Protein AF-A0A1T4K4Z9-F1 (afdb_monomer)

Sequence (126 aa):
MEDKNELNSHEITQMNLAYKRTDLSIIRTELAISNTKLSVEQTHLSFLRTIVSLIGSAATIYKALPALGVSNIFSSVLAIFLVLAAVYFIIRDRLTYPRLKAKIKDIEEQKERLVLERRYSEEADD

Radius of gyration: 28.59 Å; Cα contacts (8 Å, |Δi|>4): 33; chains: 1; bounding box: 61×23×84 Å

Foldseek 3Di:
DVVVVVVVVVVVVVVVVVVVVVVVVVVVVVVVLVVVVVVLVVVLVVLVVVLVVLLVVLVCLQPVCVVVVHDNVVSVVVSVVSNVVSVVSVVVSVVPVVVVVVVSVVVVVVVVVVVVVVVVVVVVVD

Organism: NCBI:txid42322

pLDDT: mean 77.51, std 5.74, range [52.78, 87.06]

Mean predicted aligned error: 11.78 Å

Secondary structure (DSSP, 8-state):
-HHHHHHHHHHHHHHHHHHHHHHHHHHHHHHHHHHHHHHHHHHHHHHHHHHHHHHHHHHHHHHHHHHTT--HHHHHHHHHHHHHHHHHHHHHHHHHHHHHHHHHHHHHHHHHHHHHHHHHHHHHH-

Solvent-accessible surface area (backbone atoms only — not comparable to full-atom values): 6745 Å² total; per-residue (Å²): 118,66,71,65,54,55,54,53,52,52,51,53,52,50,52,52,52,51,51,56,50,51,55,53,50,48,55,51,51,54,52,51,51,54,50,48,52,54,51,50,54,52,48,53,54,51,52,53,50,51,42,52,50,40,54,50,50,26,54,48,40,52,60,46,37,50,76,71,74,44,58,63,65,58,31,49,53,52,25,52,50,38,50,50,52,39,51,52,50,51,54,54,50,66,63,50,52,58,58,53,53,50,53,55,50,51,55,48,54,53,48,52,51,53,54,50,52,54,52,54,52,56,66,70,77,111

Structure (mmCIF, N/CA/C/O backbone):
data_AF-A0A1T4K4Z9-F1
#
_entry.id   AF-A0A1T4K4Z9-F1
#
loop_
_atom_site.group_PDB
_atom_site.id
_atom_site.type_symbol
_atom_site.label_atom_id
_atom_site.label_alt_id
_atom_site.label_comp_id
_atom_site.label_asym_id
_atom_site.label_entity_id
_atom_site.label_seq_id
_atom_site.pdbx_PDB_ins_code
_atom_site.Cartn_x
_atom_site.Cartn_y
_atom_site.Cartn_z
_atom_site.occupancy
_atom_site.B_iso_or_equiv
_atom_site.auth_seq_id
_atom_site.auth_comp_id
_atom_site.auth_asym_id
_atom_site.auth_atom_id
_atom_site.pdbx_PDB_model_num
ATOM 1 N N . MET A 1 1 ? -31.619 -10.196 55.632 1.00 60.28 1 MET A N 1
ATOM 2 C CA . MET A 1 1 ? -31.797 -9.127 54.624 1.00 60.28 1 MET A CA 1
ATOM 3 C C . MET A 1 1 ? -30.444 -8.648 54.094 1.00 60.28 1 MET A C 1
ATOM 5 O O . MET A 1 1 ? -30.411 -8.308 52.921 1.00 60.28 1 MET A O 1
ATOM 9 N N . GLU A 1 2 ? -29.352 -8.735 54.874 1.00 60.81 2 GLU A N 1
ATOM 10 C CA . GLU A 1 2 ? -27.960 -8.493 54.426 1.00 60.81 2 GLU A CA 1
ATOM 11 C C . GLU A 1 2 ? -27.551 -9.206 53.123 1.00 60.81 2 GLU A C 1
ATOM 13 O O . GLU A 1 2 ? -27.099 -8.546 52.194 1.00 60.81 2 GLU A O 1
ATOM 18 N N . ASP A 1 3 ? -27.774 -10.522 53.014 1.00 65.00 3 ASP A N 1
ATOM 19 C CA . ASP A 1 3 ? -27.278 -11.348 51.891 1.00 65.00 3 ASP A CA 1
ATOM 20 C C . ASP A 1 3 ? -27.749 -10.873 50.503 1.00 65.00 3 ASP A C 1
ATOM 22 O O . ASP A 1 3 ? -27.028 -10.949 49.510 1.00 65.00 3 ASP A O 1
ATOM 26 N N . LYS A 1 4 ? -28.975 -10.340 50.418 1.00 65.81 4 LYS A N 1
ATOM 27 C CA . LYS A 1 4 ? -29.534 -9.823 49.156 1.00 65.81 4 LYS A CA 1
ATOM 28 C C . LYS A 1 4 ? -28.883 -8.507 48.728 1.00 65.81 4 LYS A C 1
ATOM 30 O O . LYS A 1 4 ? -28.866 -8.196 47.541 1.00 65.81 4 LYS A O 1
ATOM 35 N N . ASN A 1 5 ? -28.375 -7.734 49.685 1.00 68.81 5 ASN A N 1
ATOM 36 C CA . ASN A 1 5 ? -27.761 -6.438 49.426 1.00 68.81 5 ASN A CA 1
ATOM 37 C C . ASN A 1 5 ? -26.311 -6.602 48.942 1.00 68.81 5 ASN A C 1
ATOM 39 O O . ASN A 1 5 ? -25.881 -5.902 48.027 1.00 68.81 5 ASN A O 1
ATOM 43 N N . GLU A 1 6 ? -25.588 -7.585 49.489 1.00 70.06 6 GLU A N 1
ATOM 44 C CA . GLU A 1 6 ? -24.243 -7.941 49.025 1.00 70.06 6 GLU A CA 1
ATOM 45 C C . GLU A 1 6 ? -24.264 -8.525 47.605 1.00 70.06 6 GLU A C 1
ATOM 47 O O . GLU A 1 6 ? -23.454 -8.112 46.770 1.00 70.06 6 GLU A O 1
ATOM 52 N N . LEU A 1 7 ? -25.243 -9.387 47.288 1.00 70.75 7 LEU A N 1
ATOM 53 C CA . LEU A 1 7 ? -25.454 -9.912 45.931 1.00 70.75 7 LEU A CA 1
ATOM 54 C C . LEU A 1 7 ? -25.691 -8.795 44.902 1.00 70.75 7 LEU A C 1
ATOM 56 O O . LEU A 1 7 ? -25.016 -8.762 43.874 1.00 70.75 7 LEU A O 1
ATOM 60 N N . ASN A 1 8 ? -26.575 -7.838 45.210 1.00 75.81 8 ASN A N 1
ATOM 61 C CA . ASN A 1 8 ? -26.822 -6.679 44.344 1.00 75.81 8 ASN A CA 1
ATOM 62 C C . ASN A 1 8 ? -25.556 -5.827 44.146 1.00 75.81 8 ASN A C 1
ATOM 64 O O . ASN A 1 8 ? -25.279 -5.368 43.040 1.00 75.81 8 ASN A O 1
ATOM 68 N N . SER A 1 9 ? -24.749 -5.634 45.195 1.00 74.50 9 SER A N 1
ATOM 69 C CA . SER A 1 9 ? -23.495 -4.873 45.089 1.00 74.50 9 SER A CA 1
ATOM 70 C C . SER A 1 9 ? -22.463 -5.566 44.191 1.00 74.50 9 SER A C 1
ATOM 72 O O . SER A 1 9 ? -21.766 -4.914 43.404 1.00 74.50 9 SER A O 1
ATOM 74 N N . HIS A 1 10 ? -22.393 -6.899 44.264 1.00 76.50 10 HIS A N 1
ATOM 75 C CA . HIS A 1 10 ? -21.516 -7.707 43.430 1.00 76.50 10 HIS A CA 1
ATOM 76 C C . HIS A 1 10 ? -21.950 -7.680 41.966 1.00 76.50 10 HIS A C 1
ATOM 78 O O . HIS A 1 10 ? -21.088 -7.567 41.093 1.00 76.50 10 HIS A O 1
ATOM 84 N N . GLU A 1 11 ? -23.253 -7.730 41.682 1.00 79.50 11 GLU A N 1
ATOM 85 C CA . GLU A 1 11 ? -23.775 -7.596 40.318 1.00 79.50 11 GLU A CA 1
ATOM 86 C C . GLU A 1 11 ? -23.473 -6.214 39.723 1.00 79.50 11 GLU A C 1
ATOM 88 O O . GLU A 1 11 ? -22.934 -6.128 38.617 1.00 79.50 11 GLU A O 1
ATOM 93 N N . ILE A 1 12 ? -23.693 -5.132 40.478 1.00 79.56 12 ILE A N 1
ATOM 94 C CA . ILE A 1 12 ? -23.379 -3.762 40.034 1.00 79.56 12 ILE A CA 1
ATOM 95 C C . ILE A 1 12 ? -21.873 -3.598 39.768 1.00 79.56 12 ILE A C 1
ATOM 97 O O . ILE A 1 12 ? -21.465 -2.991 38.774 1.00 79.56 12 ILE A O 1
ATOM 101 N N . THR A 1 13 ? -21.027 -4.178 40.622 1.00 81.88 13 THR A N 1
ATOM 102 C CA . THR A 1 13 ? -19.565 -4.133 40.465 1.00 81.88 13 THR A CA 1
ATOM 103 C C . THR A 1 13 ? -19.111 -4.892 39.218 1.00 81.88 13 THR A C 1
ATOM 105 O O . THR A 1 13 ? -18.265 -4.400 38.466 1.00 81.88 13 THR A O 1
ATOM 108 N N . GLN A 1 14 ? -19.692 -6.068 38.962 1.00 81.75 14 GLN A N 1
ATOM 109 C CA . GLN A 1 14 ? -19.420 -6.847 37.754 1.00 81.75 14 GLN A CA 1
ATOM 110 C C . GLN A 1 14 ? -19.886 -6.117 36.490 1.00 81.75 14 GLN A C 1
ATOM 112 O O . GLN A 1 14 ? -19.148 -6.087 35.505 1.00 81.75 14 GLN A O 1
ATOM 117 N N . MET A 1 15 ? -21.049 -5.466 36.535 1.00 79.44 15 MET A N 1
ATOM 118 C CA . MET A 1 15 ? -21.576 -4.664 35.431 1.00 79.44 15 MET A CA 1
ATOM 119 C C . MET A 1 15 ? -20.674 -3.461 35.113 1.00 79.44 15 MET A C 1
ATOM 121 O O . MET A 1 15 ? -20.338 -3.229 33.953 1.00 79.44 15 MET A O 1
ATOM 125 N N . ASN A 1 16 ? -20.187 -2.745 36.130 1.00 80.12 16 ASN A N 1
ATOM 126 C CA . ASN A 1 16 ? -19.263 -1.620 35.945 1.00 80.12 16 ASN A CA 1
ATOM 127 C C . ASN A 1 16 ? -17.913 -2.075 35.351 1.00 80.12 16 ASN A C 1
ATOM 129 O O . ASN A 1 16 ? -17.368 -1.452 34.438 1.00 80.12 16 ASN A O 1
ATOM 133 N N . LEU A 1 17 ? -17.389 -3.214 35.813 1.00 82.06 17 LEU A N 1
ATOM 134 C CA . LEU A 1 17 ? -16.193 -3.840 35.242 1.00 82.06 17 LEU A CA 1
ATOM 135 C C . LEU A 1 17 ? -16.400 -4.279 33.789 1.00 82.06 17 LEU A C 1
ATOM 137 O O . LEU A 1 17 ? -15.489 -4.121 32.973 1.00 82.06 17 LEU A O 1
ATOM 141 N N . ALA A 1 18 ? -17.575 -4.816 33.457 1.00 76.56 18 ALA A N 1
ATOM 142 C CA . ALA A 1 18 ? -17.933 -5.170 32.089 1.00 76.56 18 ALA A CA 1
ATOM 143 C C . ALA A 1 18 ? -17.970 -3.927 31.187 1.00 76.56 18 ALA A C 1
ATOM 145 O O . ALA A 1 18 ? -17.382 -3.951 30.107 1.00 76.56 18 ALA A O 1
ATOM 146 N N . TYR A 1 19 ? -18.547 -2.820 31.663 1.00 78.38 19 TYR A N 1
ATOM 147 C CA . TYR A 1 19 ? -18.577 -1.548 30.937 1.00 78.38 19 TYR A CA 1
ATOM 148 C C . TYR A 1 19 ? -17.164 -1.019 30.654 1.00 78.38 19 TYR A C 1
ATOM 150 O O . TYR A 1 19 ? -16.793 -0.794 29.502 1.00 78.38 19 TYR A O 1
ATOM 158 N N . LYS A 1 20 ? -16.307 -0.969 31.684 1.00 76.19 20 LYS A N 1
ATOM 159 C CA . LYS A 1 20 ? -14.900 -0.553 31.545 1.00 76.19 20 LYS A CA 1
ATOM 160 C C . LYS A 1 20 ? -14.112 -1.420 30.563 1.00 76.19 20 LYS 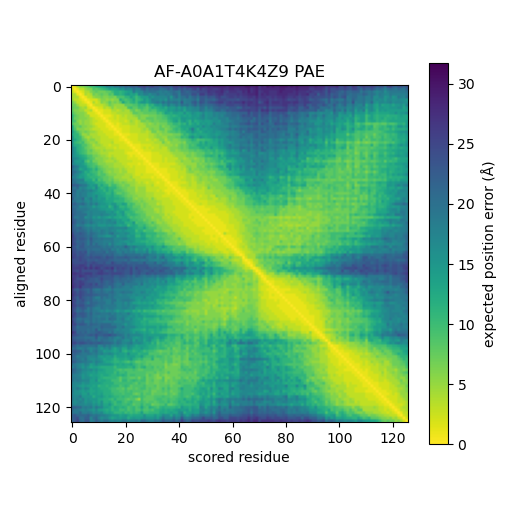A C 1
ATOM 162 O O . LYS A 1 20 ? -13.254 -0.909 29.846 1.00 76.19 20 LYS A O 1
ATOM 167 N N . ARG A 1 21 ? -14.369 -2.733 30.519 1.00 74.31 21 ARG A N 1
ATOM 168 C CA . ARG A 1 21 ? -13.730 -3.645 29.551 1.00 74.31 21 ARG A CA 1
ATOM 169 C C . ARG A 1 21 ? -14.181 -3.357 28.121 1.00 74.31 21 ARG A C 1
ATOM 171 O O . ARG A 1 21 ? -13.346 -3.390 27.217 1.00 74.31 21 ARG A O 1
ATOM 178 N N . THR A 1 22 ? -15.461 -3.059 27.927 1.00 81.12 22 THR A N 1
ATOM 179 C CA . THR A 1 22 ? -16.022 -2.688 26.625 1.00 81.12 22 THR A CA 1
ATOM 180 C C . THR A 1 22 ? -15.432 -1.372 26.124 1.00 81.12 22 THR A C 1
ATOM 182 O O . THR A 1 22 ? -14.941 -1.331 24.998 1.00 81.12 22 THR A O 1
ATOM 185 N N . ASP A 1 23 ? -15.350 -0.343 26.969 1.00 77.75 23 ASP A N 1
ATOM 186 C CA . ASP A 1 23 ? -14.744 0.944 26.596 1.00 77.75 23 ASP A CA 1
ATOM 187 C C . ASP A 1 23 ? -13.265 0.802 26.223 1.00 77.75 23 ASP A C 1
ATOM 189 O O . ASP A 1 23 ? -12.810 1.327 25.205 1.00 77.75 23 ASP A O 1
ATOM 193 N N . LEU A 1 24 ? -12.508 0.002 26.982 1.00 78.25 24 LEU A N 1
ATOM 194 C CA . LEU A 1 24 ? -11.115 -0.285 26.639 1.00 78.25 24 LEU A CA 1
ATOM 195 C C . LEU A 1 24 ? -10.985 -1.039 25.304 1.00 78.25 24 LEU A C 1
ATOM 197 O O . LEU A 1 24 ? -10.031 -0.819 24.554 1.00 78.25 24 LEU A O 1
ATOM 201 N N . SER A 1 25 ? -11.926 -1.939 25.008 1.00 74.19 25 SER A N 1
ATOM 202 C CA . SER A 1 25 ? -11.988 -2.674 23.739 1.00 74.19 25 SER A CA 1
ATOM 203 C C . SER A 1 25 ? -12.257 -1.737 22.556 1.00 74.19 25 SER A C 1
ATOM 205 O O . SER A 1 25 ? -11.649 -1.877 21.490 1.00 74.19 25 SER A O 1
ATOM 207 N N . ILE A 1 26 ? -13.104 -0.727 22.759 1.00 76.31 26 ILE A N 1
ATOM 208 C CA . ILE A 1 26 ? -13.409 0.299 21.757 1.00 76.31 26 ILE A CA 1
ATOM 209 C C . ILE A 1 26 ? -12.167 1.131 21.454 1.00 76.31 26 ILE A C 1
ATOM 211 O O . ILE A 1 26 ? -11.766 1.204 20.295 1.00 76.31 26 ILE A O 1
ATOM 215 N N . ILE A 1 27 ? -11.487 1.657 22.477 1.00 75.56 27 ILE A N 1
ATOM 216 C CA . ILE A 1 27 ? -10.256 2.448 22.301 1.00 75.56 27 ILE A CA 1
ATOM 217 C C . ILE A 1 27 ? -9.196 1.651 21.524 1.00 75.56 27 ILE A C 1
ATOM 219 O O . ILE A 1 27 ? -8.548 2.177 20.618 1.00 75.56 27 ILE A O 1
ATOM 223 N N . ARG A 1 28 ? -9.036 0.354 21.822 1.00 74.31 28 ARG A N 1
ATOM 224 C CA . ARG A 1 28 ? -8.116 -0.525 21.076 1.00 74.31 28 ARG A CA 1
ATOM 225 C C . ARG A 1 28 ? -8.510 -0.675 19.611 1.00 74.31 28 ARG A C 1
ATOM 227 O O . ARG A 1 28 ? -7.637 -0.675 18.746 1.00 74.31 28 ARG A O 1
ATOM 234 N N . THR A 1 29 ? -9.803 -0.802 19.340 1.00 79.62 29 THR A N 1
ATOM 235 C CA . THR A 1 29 ? -10.329 -0.934 17.978 1.00 79.62 29 THR A CA 1
ATOM 236 C C . THR A 1 29 ? -10.101 0.349 17.179 1.00 79.62 29 THR A C 1
ATOM 238 O O . THR A 1 29 ? -9.645 0.287 16.039 1.00 79.62 29 THR A O 1
ATOM 241 N N . GLU A 1 30 ? -10.309 1.518 17.785 1.00 75.38 30 GLU A N 1
ATOM 242 C CA . GLU A 1 30 ? -10.015 2.812 17.157 1.00 75.38 30 GLU A CA 1
ATOM 243 C C . GLU A 1 30 ? -8.537 2.961 16.797 1.00 75.38 30 GLU A C 1
ATOM 245 O O . GLU A 1 30 ? -8.189 3.338 15.674 1.00 75.38 30 GLU A O 1
ATOM 250 N N . LEU A 1 31 ? -7.657 2.604 17.734 1.00 75.44 31 LEU A N 1
ATOM 251 C CA . LEU A 1 31 ? -6.217 2.647 17.516 1.00 75.44 31 LEU A CA 1
ATOM 252 C C . LEU A 1 31 ? -5.794 1.684 16.394 1.00 75.44 31 LEU A C 1
ATOM 254 O O . LEU A 1 31 ? -4.958 2.028 15.559 1.00 75.44 31 LEU A O 1
ATOM 258 N N . ALA A 1 32 ? -6.405 0.496 16.327 1.00 74.12 32 ALA A N 1
ATOM 259 C CA . ALA A 1 32 ? -6.166 -0.482 15.268 1.00 74.12 32 ALA A CA 1
ATOM 260 C C . ALA A 1 32 ? -6.615 0.021 13.882 1.00 74.12 32 ALA A C 1
ATOM 262 O O . ALA A 1 32 ? -5.898 -0.174 12.895 1.00 74.12 32 ALA A O 1
ATOM 263 N N . ILE A 1 33 ? -7.755 0.714 13.794 1.00 75.81 33 ILE A N 1
ATOM 264 C CA . ILE A 1 33 ? -8.238 1.333 12.548 1.00 75.81 33 ILE A CA 1
ATOM 265 C C . ILE A 1 33 ? -7.279 2.440 12.092 1.00 75.81 33 ILE A C 1
ATOM 267 O O . ILE A 1 33 ? -6.896 2.479 10.920 1.00 75.81 33 ILE A O 1
ATOM 271 N N . SER A 1 34 ? -6.838 3.302 13.012 1.00 73.50 34 SER A N 1
ATOM 272 C CA . SER A 1 34 ? -5.867 4.364 12.714 1.00 73.50 34 SER A CA 1
ATOM 273 C C . SER A 1 34 ? -4.532 3.799 12.208 1.00 73.50 34 SER A C 1
ATOM 275 O O . SER A 1 34 ? -4.030 4.208 11.158 1.00 73.50 34 SER A O 1
ATOM 277 N N . ASN A 1 35 ? -4.007 2.763 12.870 1.00 74.06 35 ASN A N 1
ATOM 278 C CA . ASN A 1 35 ? -2.800 2.060 12.426 1.00 74.06 35 ASN A CA 1
ATOM 279 C C . ASN A 1 35 ? -2.973 1.411 11.045 1.00 74.06 35 ASN A C 1
ATOM 281 O O . ASN A 1 35 ? -2.052 1.428 10.229 1.00 74.06 35 ASN A O 1
ATOM 285 N N . THR A 1 36 ? -4.162 0.879 10.750 1.00 77.25 36 THR A N 1
ATOM 286 C CA . THR A 1 36 ? -4.470 0.304 9.434 1.00 77.25 36 THR A CA 1
ATOM 287 C C . THR A 1 36 ? -4.444 1.376 8.343 1.00 77.25 36 THR A C 1
ATOM 289 O O . THR A 1 36 ? -3.861 1.141 7.287 1.00 77.25 36 THR A O 1
ATOM 292 N N . LYS A 1 37 ? -4.986 2.578 8.591 1.00 73.88 37 LYS A N 1
ATOM 293 C CA . LYS A 1 37 ? -4.908 3.710 7.643 1.00 73.88 37 LYS A CA 1
ATOM 294 C C . LYS A 1 37 ? -3.465 4.089 7.324 1.00 73.88 37 LYS A C 1
ATOM 296 O O . LYS A 1 37 ? -3.089 4.139 6.154 1.00 73.88 37 LYS A O 1
ATOM 301 N N . LEU A 1 38 ? -2.652 4.284 8.360 1.00 74.69 38 LEU A N 1
ATOM 302 C CA . LEU A 1 38 ? -1.228 4.593 8.218 1.00 74.69 38 LEU A CA 1
ATOM 303 C C . LEU A 1 38 ? -0.485 3.500 7.438 1.00 74.69 38 LEU A C 1
ATOM 305 O O . LEU A 1 38 ? 0.310 3.802 6.550 1.00 74.69 38 LEU A O 1
ATOM 309 N N . SER A 1 39 ? -0.778 2.227 7.711 1.00 72.69 39 SER A N 1
ATOM 310 C CA . SER A 1 39 ? -0.189 1.095 6.987 1.00 72.69 39 SER A CA 1
ATOM 311 C C . SER A 1 39 ? -0.574 1.078 5.499 1.00 72.69 39 SER A C 1
ATOM 313 O O . SER A 1 39 ? 0.265 0.797 4.638 1.00 72.69 39 SER A O 1
ATOM 315 N N . VAL A 1 40 ? -1.817 1.441 5.167 1.00 74.88 40 VAL A N 1
ATOM 316 C CA . VAL A 1 40 ? -2.288 1.556 3.777 1.00 74.88 40 VAL A CA 1
ATOM 317 C C . VAL A 1 40 ? -1.571 2.683 3.034 1.00 74.88 40 VAL A C 1
ATOM 319 O O . VAL A 1 40 ? -1.139 2.490 1.897 1.00 74.88 40 VAL A O 1
ATOM 322 N N . GLU A 1 41 ? -1.392 3.840 3.667 1.00 75.31 41 GLU A N 1
ATOM 323 C CA . GLU A 1 41 ? -0.648 4.961 3.081 1.00 75.31 41 GLU A CA 1
ATOM 324 C C . GLU A 1 41 ? 0.833 4.624 2.867 1.00 75.31 41 GLU A C 1
ATOM 326 O O . GLU A 1 41 ? 1.384 4.892 1.796 1.00 75.31 41 GLU A O 1
ATOM 331 N N . GLN A 1 42 ? 1.466 3.962 3.840 1.00 75.94 42 GLN A N 1
ATOM 332 C CA . GLN A 1 42 ? 2.841 3.470 3.709 1.00 75.94 42 GLN A CA 1
ATOM 333 C C . GLN A 1 42 ? 2.982 2.462 2.567 1.00 75.94 42 GLN A C 1
ATOM 335 O O . GLN A 1 42 ? 3.944 2.521 1.800 1.00 75.94 42 GLN A O 1
ATOM 340 N N . THR A 1 43 ? 2.008 1.562 2.418 1.00 77.19 43 THR A N 1
ATOM 341 C CA . THR A 1 43 ? 1.986 0.590 1.322 1.00 77.19 43 THR A CA 1
ATOM 342 C C . THR A 1 43 ? 1.900 1.308 -0.022 1.00 77.19 43 THR A C 1
ATOM 344 O O . THR A 1 43 ? 2.716 1.039 -0.896 1.00 77.19 43 THR A O 1
ATOM 347 N N . HIS A 1 44 ? 1.008 2.289 -0.171 1.00 76.25 44 HIS A N 1
ATOM 348 C CA . HIS A 1 44 ? 0.886 3.075 -1.403 1.00 76.25 44 HIS A CA 1
ATOM 349 C C . HIS A 1 44 ? 2.188 3.818 -1.765 1.00 76.25 44 HIS A C 1
ATOM 351 O O . HIS A 1 44 ? 2.631 3.787 -2.914 1.00 76.25 44 HIS A O 1
ATOM 357 N N . LEU A 1 45 ? 2.863 4.430 -0.786 1.00 78.81 45 LEU A N 1
ATOM 358 C CA . LEU A 1 45 ? 4.170 5.063 -1.009 1.00 78.81 45 LEU A CA 1
ATOM 359 C C . LEU A 1 45 ? 5.256 4.050 -1.399 1.00 78.81 45 LEU A C 1
ATOM 361 O O . LEU A 1 45 ? 6.073 4.328 -2.279 1.00 78.81 45 LEU A O 1
ATOM 365 N N . SER A 1 46 ? 5.257 2.868 -0.778 1.00 76.88 46 SER A N 1
ATOM 366 C CA . SER A 1 46 ? 6.162 1.769 -1.130 1.00 76.88 46 SER A CA 1
ATOM 367 C C . SER A 1 46 ? 5.930 1.292 -2.569 1.00 76.88 46 SER A C 1
ATOM 369 O O . SER A 1 46 ? 6.880 1.170 -3.339 1.00 76.88 46 SER A O 1
ATOM 371 N N . PHE A 1 47 ? 4.667 1.137 -2.976 1.00 78.88 47 PHE A N 1
ATOM 372 C CA . PHE A 1 47 ? 4.280 0.796 -4.347 1.00 78.88 47 PHE A CA 1
ATOM 373 C C . PHE A 1 47 ? 4.775 1.833 -5.359 1.00 78.88 47 PHE A C 1
ATOM 375 O O . PHE A 1 47 ? 5.394 1.471 -6.364 1.00 78.88 47 PHE A O 1
ATOM 382 N N . LEU A 1 48 ? 4.574 3.125 -5.078 1.00 80.19 48 LEU A N 1
ATOM 383 C CA . LEU A 1 48 ? 5.069 4.208 -5.928 1.00 80.19 48 LEU A CA 1
ATOM 384 C C . LEU A 1 48 ? 6.598 4.151 -6.068 1.00 80.19 48 LEU A C 1
ATOM 386 O O . LEU A 1 48 ? 7.134 4.291 -7.168 1.00 80.19 48 LEU A O 1
ATOM 390 N N . ARG A 1 49 ? 7.309 3.874 -4.968 1.00 82.12 49 ARG A N 1
ATOM 391 C CA . ARG A 1 49 ? 8.767 3.701 -4.966 1.00 82.12 49 ARG A CA 1
ATOM 392 C C . ARG A 1 49 ? 9.208 2.524 -5.835 1.00 82.12 49 ARG A C 1
ATOM 394 O O . ARG A 1 49 ? 10.170 2.664 -6.588 1.00 82.12 49 ARG A O 1
ATOM 401 N N . THR A 1 50 ? 8.513 1.389 -5.764 1.00 83.88 50 THR A N 1
ATOM 402 C CA . THR A 1 50 ? 8.789 0.220 -6.610 1.00 83.88 50 THR A CA 1
ATOM 403 C C . THR A 1 50 ? 8.592 0.546 -8.087 1.00 83.88 50 THR A C 1
ATOM 405 O O . THR A 1 50 ? 9.454 0.209 -8.892 1.00 83.88 50 THR A O 1
ATOM 408 N N . ILE A 1 51 ? 7.522 1.262 -8.446 1.00 82.56 51 ILE A N 1
ATOM 409 C CA . ILE A 1 51 ? 7.268 1.696 -9.829 1.00 82.56 51 ILE A CA 1
ATOM 410 C C . ILE A 1 51 ? 8.408 2.591 -10.332 1.00 82.56 51 ILE A C 1
ATOM 412 O O . ILE A 1 51 ? 8.954 2.351 -11.408 1.00 82.56 51 ILE A O 1
ATOM 416 N N . VAL A 1 52 ? 8.818 3.585 -9.538 1.00 83.88 52 VAL A N 1
ATOM 417 C CA . VAL A 1 52 ? 9.930 4.486 -9.889 1.00 83.88 52 VAL A CA 1
ATOM 418 C C . VAL A 1 52 ? 11.246 3.714 -10.037 1.00 83.88 52 VAL A C 1
ATOM 420 O O . VAL A 1 52 ? 11.99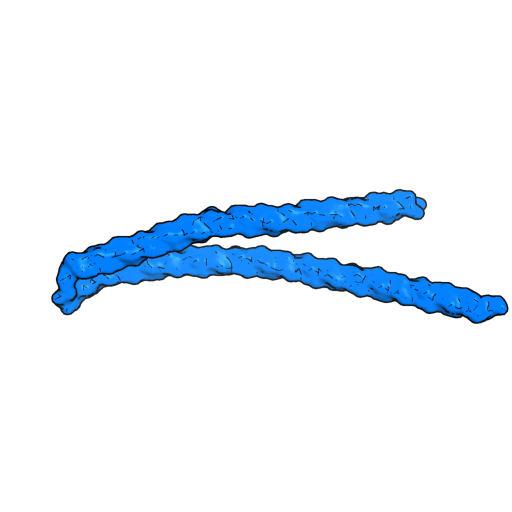4 3.949 -10.984 1.00 83.88 52 VAL A O 1
ATOM 423 N N . SER A 1 53 ? 11.518 2.754 -9.151 1.00 85.38 53 SER A N 1
ATOM 424 C CA . SER A 1 53 ? 12.701 1.889 -9.239 1.00 85.38 53 SER A CA 1
ATOM 425 C C . SER A 1 53 ? 12.677 0.986 -10.480 1.00 85.38 53 SER A C 1
ATOM 427 O O . SER A 1 53 ? 13.712 0.801 -11.126 1.00 85.38 53 SER A O 1
ATOM 429 N N . LEU A 1 54 ? 11.506 0.471 -10.867 1.00 84.06 54 LEU A N 1
ATOM 430 C CA . LEU A 1 54 ? 11.339 -0.358 -12.061 1.00 84.06 54 LEU A CA 1
ATOM 431 C C . LEU A 1 54 ? 11.565 0.451 -13.346 1.00 84.06 54 LEU A C 1
ATOM 433 O O . LEU A 1 54 ? 12.251 -0.001 -14.257 1.00 84.06 54 LEU A O 1
ATOM 437 N N . ILE A 1 55 ? 11.059 1.685 -13.394 1.00 83.25 55 ILE A N 1
ATOM 438 C CA . ILE A 1 55 ? 11.301 2.611 -14.508 1.00 83.25 55 ILE A CA 1
ATOM 439 C C . ILE A 1 55 ? 12.785 2.999 -14.572 1.00 83.25 55 ILE A C 1
ATOM 441 O O . 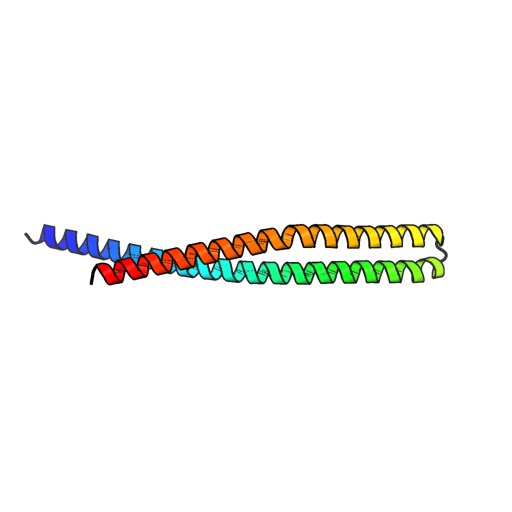ILE A 1 55 ? 13.380 2.993 -15.649 1.00 83.25 55 ILE A O 1
ATOM 445 N N . GLY A 1 56 ? 13.403 3.294 -13.424 1.00 84.38 56 GLY A N 1
ATOM 446 C CA . GLY A 1 56 ? 14.826 3.622 -13.340 1.00 84.38 56 GLY A CA 1
ATOM 447 C C . GLY A 1 56 ? 15.714 2.478 -13.829 1.00 84.38 56 GLY A C 1
ATOM 448 O O . GLY A 1 56 ? 16.586 2.692 -14.665 1.00 84.38 56 GLY A O 1
ATOM 449 N N . SER A 1 57 ? 15.442 1.249 -13.383 1.00 82.88 57 SER A N 1
ATOM 450 C CA . SER A 1 57 ? 16.163 0.058 -13.846 1.00 82.88 57 SER A CA 1
ATOM 451 C C . SER A 1 57 ? 15.935 -0.224 -15.332 1.00 82.88 57 SER A C 1
ATOM 453 O O . SER A 1 57 ? 16.901 -0.532 -16.025 1.00 82.88 57 SER A O 1
ATOM 455 N N . ALA A 1 58 ? 14.722 -0.029 -15.860 1.00 83.12 58 ALA A N 1
ATOM 456 C CA . ALA A 1 58 ? 14.461 -0.122 -17.297 1.00 83.12 58 ALA A CA 1
ATOM 457 C C . ALA A 1 58 ? 15.297 0.888 -18.105 1.00 83.12 58 ALA A C 1
ATOM 459 O O . ALA A 1 58 ? 15.894 0.523 -19.119 1.00 83.12 58 ALA A O 1
ATOM 460 N N . ALA A 1 59 ? 15.406 2.135 -17.634 1.00 80.81 59 ALA A N 1
ATOM 461 C CA . ALA A 1 59 ? 16.224 3.168 -18.270 1.00 80.81 59 ALA A CA 1
ATOM 462 C C . ALA A 1 59 ? 17.730 2.857 -18.190 1.00 80.81 59 ALA A C 1
ATOM 464 O O . ALA A 1 59 ? 18.455 3.027 -19.174 1.00 80.81 59 ALA A O 1
ATOM 465 N N . THR A 1 60 ? 18.205 2.361 -17.042 1.00 83.94 60 THR A N 1
ATOM 466 C CA . THR A 1 60 ? 19.591 1.905 -16.883 1.00 83.94 60 THR A CA 1
ATOM 467 C C . THR A 1 60 ? 19.889 0.740 -17.817 1.00 83.94 60 THR A C 1
ATOM 469 O O . THR A 1 60 ? 20.908 0.770 -18.495 1.00 83.94 60 THR A O 1
ATOM 472 N N . ILE A 1 61 ? 18.996 -0.247 -17.915 1.00 80.69 61 ILE A N 1
ATOM 473 C CA . ILE A 1 61 ? 19.153 -1.408 -18.797 1.00 80.69 61 ILE A CA 1
ATOM 474 C C . ILE A 1 61 ? 19.213 -0.964 -20.257 1.00 80.69 61 ILE A C 1
ATOM 476 O O . ILE A 1 61 ? 20.144 -1.336 -20.969 1.00 80.69 61 ILE A O 1
ATOM 480 N N . TYR A 1 62 ? 18.287 -0.097 -20.673 1.00 78.50 62 TYR A N 1
ATOM 481 C CA . TYR A 1 62 ? 18.232 0.415 -22.038 1.00 78.50 62 TYR A CA 1
ATOM 482 C C . TYR A 1 62 ? 19.542 1.088 -22.471 1.00 78.50 62 TYR A C 1
ATOM 484 O O . TYR A 1 62 ? 19.978 0.903 -23.603 1.00 78.50 62 TYR A O 1
ATOM 492 N N . LYS A 1 63 ? 20.201 1.829 -21.569 1.00 80.00 63 LYS A N 1
ATOM 493 C CA . LYS A 1 63 ? 21.446 2.554 -21.870 1.00 80.00 63 LYS A CA 1
ATOM 494 C C . LYS A 1 63 ? 22.719 1.735 -21.621 1.00 80.00 63 LYS A C 1
ATOM 496 O O . LYS A 1 63 ? 23.687 1.890 -22.358 1.00 80.00 63 LYS A O 1
ATOM 501 N N . ALA A 1 64 ? 22.740 0.889 -20.592 1.00 78.38 64 ALA A N 1
ATOM 502 C CA . ALA A 1 64 ? 23.937 0.169 -20.158 1.00 78.38 64 ALA A CA 1
ATOM 503 C C . ALA A 1 64 ? 24.152 -1.152 -20.911 1.00 78.38 64 ALA A C 1
ATOM 505 O O . ALA A 1 64 ? 25.286 -1.453 -21.266 1.00 78.38 64 ALA A O 1
ATOM 506 N N . LEU A 1 65 ? 23.102 -1.928 -21.211 1.00 75.06 65 LEU A N 1
ATOM 507 C CA . LEU A 1 65 ? 23.264 -3.215 -21.911 1.00 75.06 65 LEU A CA 1
ATOM 508 C C . LEU A 1 65 ? 23.888 -3.077 -23.312 1.00 75.06 65 LEU A C 1
ATOM 510 O O . LEU A 1 65 ? 24.786 -3.862 -23.622 1.00 75.06 65 LEU A O 1
ATOM 514 N N . PRO A 1 66 ? 23.494 -2.089 -24.143 1.00 72.44 66 PRO A N 1
ATOM 515 C CA . PRO A 1 66 ? 24.143 -1.852 -25.433 1.00 72.44 66 PRO A CA 1
ATOM 516 C C . PRO A 1 66 ? 25.626 -1.494 -25.296 1.00 72.44 66 PRO A C 1
ATOM 518 O O . PRO A 1 66 ? 26.443 -1.914 -26.109 1.00 72.44 66 PRO A O 1
ATOM 521 N N 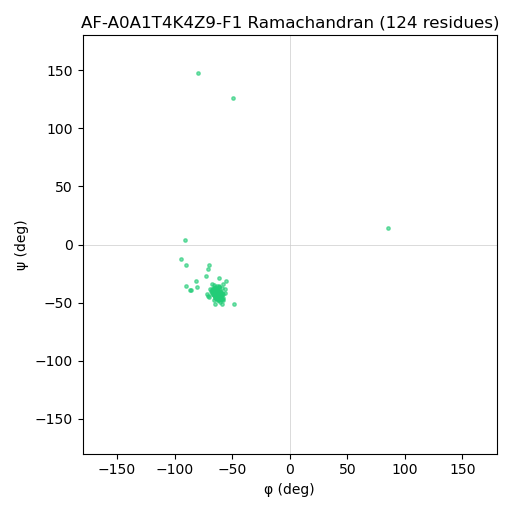. ALA A 1 67 ? 25.988 -0.758 -24.239 1.00 74.12 67 ALA A N 1
ATOM 522 C CA . ALA A 1 67 ? 27.371 -0.376 -23.957 1.00 74.12 67 ALA A CA 1
ATOM 523 C C . ALA A 1 67 ? 28.242 -1.561 -23.492 1.00 74.12 67 ALA A C 1
ATOM 525 O O . ALA A 1 67 ? 29.461 -1.507 -23.628 1.00 74.12 67 ALA A O 1
ATOM 526 N N . LEU A 1 68 ? 27.629 -2.637 -22.984 1.00 75.69 68 LEU A N 1
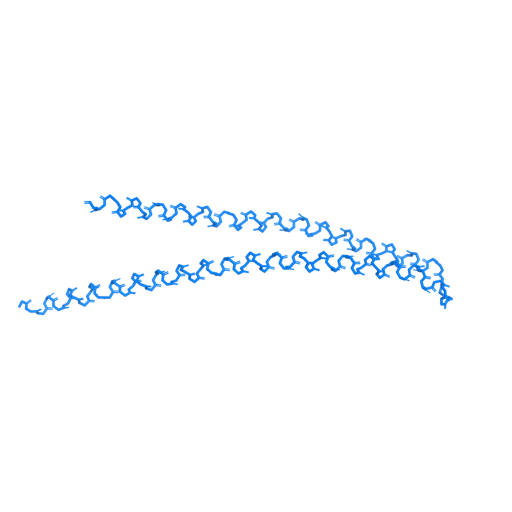ATOM 527 C CA . LEU A 1 68 ? 28.292 -3.888 -22.595 1.00 75.69 68 LEU A CA 1
ATOM 528 C C . LEU A 1 68 ? 28.357 -4.939 -23.724 1.00 75.69 68 LEU A C 1
ATOM 530 O O . LEU A 1 68 ? 28.830 -6.049 -23.490 1.00 75.69 68 LEU A O 1
ATOM 534 N N . GLY A 1 69 ? 27.903 -4.617 -24.941 1.00 74.81 69 GLY A N 1
ATOM 535 C CA . GLY A 1 69 ? 27.958 -5.531 -26.091 1.00 74.81 69 GLY A CA 1
ATOM 536 C C . GLY A 1 69 ? 26.782 -6.509 -26.194 1.00 74.81 69 GLY A C 1
ATOM 537 O O . GLY A 1 69 ? 26.841 -7.468 -26.963 1.00 74.81 69 GLY A O 1
ATOM 538 N N . VAL A 1 70 ? 25.700 -6.280 -25.445 1.00 76.56 70 VAL A N 1
ATOM 539 C CA . VAL A 1 70 ? 24.456 -7.053 -25.568 1.00 76.56 70 VAL A CA 1
ATOM 540 C C . VAL A 1 70 ? 23.641 -6.547 -26.762 1.00 76.56 70 VAL A C 1
ATOM 542 O O . VAL A 1 70 ? 23.634 -5.359 -27.076 1.00 76.56 70 VAL A O 1
ATOM 545 N N . SER A 1 71 ? 22.909 -7.454 -27.416 1.00 78.06 71 SER A N 1
ATOM 546 C CA . SER A 1 71 ? 21.978 -7.136 -28.504 1.00 78.06 71 SER A CA 1
ATOM 547 C C . SER A 1 71 ? 21.018 -5.992 -28.137 1.00 78.06 71 SER A C 1
ATOM 549 O O . SER A 1 71 ? 20.270 -6.076 -27.158 1.00 78.06 71 SER A O 1
ATOM 551 N N . ASN A 1 72 ? 20.978 -4.955 -28.983 1.00 76.50 72 ASN A N 1
ATOM 552 C CA . ASN A 1 72 ? 20.051 -3.821 -28.866 1.00 76.50 72 ASN A CA 1
ATOM 553 C C . ASN A 1 72 ? 18.580 -4.270 -28.816 1.00 76.50 72 ASN A C 1
ATOM 555 O O . ASN A 1 72 ? 17.758 -3.653 -28.142 1.00 76.50 72 ASN A O 1
ATOM 559 N N . ILE A 1 73 ? 18.262 -5.375 -29.496 1.00 79.25 73 ILE A N 1
ATOM 560 C CA . ILE A 1 73 ? 16.917 -5.955 -29.549 1.00 79.25 73 ILE A CA 1
ATOM 561 C C . ILE A 1 73 ? 16.552 -6.547 -28.186 1.00 79.25 73 ILE A C 1
ATOM 563 O O . ILE A 1 73 ? 15.469 -6.285 -27.673 1.00 79.25 73 ILE A O 1
ATOM 567 N N . PHE A 1 74 ? 17.468 -7.290 -27.561 1.00 79.44 74 PHE A N 1
ATOM 568 C CA . PHE A 1 74 ? 17.234 -7.880 -26.242 1.00 79.44 74 PHE A CA 1
ATOM 569 C C . PHE A 1 74 ? 17.053 -6.803 -25.165 1.00 79.44 74 PHE A C 1
ATOM 571 O O . PHE A 1 74 ? 16.112 -6.873 -24.376 1.00 79.44 74 PHE A O 1
ATOM 578 N N . SER A 1 75 ? 17.906 -5.772 -25.180 1.00 79.25 75 SER A N 1
ATOM 579 C CA . SER A 1 75 ? 17.796 -4.630 -24.263 1.00 79.25 75 SER A CA 1
ATOM 580 C C . SER A 1 75 ? 16.460 -3.891 -24.421 1.00 79.25 75 SER A C 1
ATOM 582 O O . SER A 1 75 ? 15.784 -3.600 -23.433 1.00 79.25 75 SER A O 1
ATOM 584 N N . SER A 1 76 ? 16.029 -3.650 -25.665 1.00 81.75 76 SER A N 1
ATOM 585 C CA . SER A 1 76 ? 14.74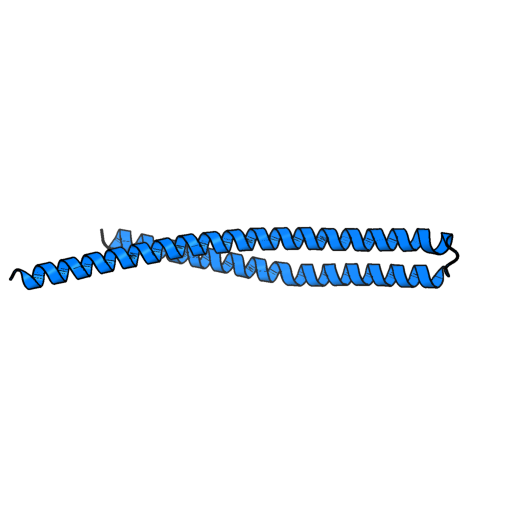8 -3.002 -25.960 1.00 81.75 76 SER A CA 1
ATOM 586 C C . SER A 1 76 ? 13.549 -3.841 -25.502 1.00 81.75 76 SER A C 1
ATOM 588 O O . SER A 1 76 ? 12.661 -3.314 -24.835 1.00 81.75 76 SER A O 1
ATOM 590 N N . VAL A 1 77 ? 13.543 -5.151 -25.775 1.00 85.62 77 VAL A N 1
ATOM 591 C CA . VAL A 1 77 ? 12.468 -6.063 -25.343 1.00 85.62 77 VAL A CA 1
ATOM 592 C C . VAL A 1 77 ? 12.377 -6.129 -23.817 1.00 85.62 77 VAL A C 1
ATOM 594 O O . VAL A 1 77 ? 11.280 -6.039 -23.264 1.00 85.62 77 VAL A O 1
ATOM 597 N N . LEU A 1 78 ? 13.516 -6.227 -23.124 1.00 81.81 78 LEU A N 1
ATOM 598 C CA . LEU A 1 78 ? 13.562 -6.256 -21.662 1.00 81.81 78 LEU A CA 1
ATOM 599 C C . LEU A 1 78 ? 13.067 -4.936 -21.049 1.00 81.81 78 LEU A C 1
ATOM 601 O O . LEU A 1 78 ? 12.310 -4.951 -20.078 1.00 81.81 78 LEU A O 1
ATOM 605 N N . ALA A 1 79 ? 13.43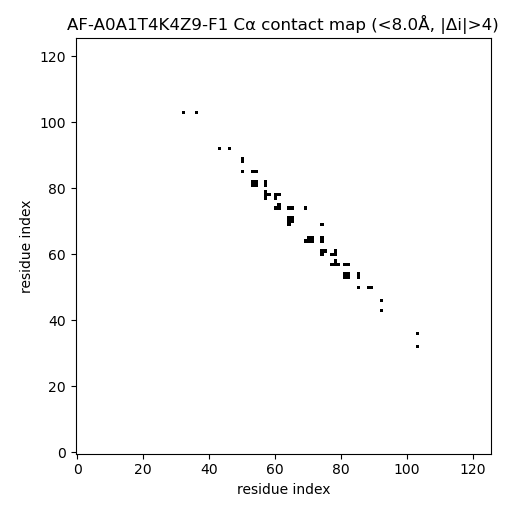6 -3.795 -21.637 1.00 82.38 79 ALA A N 1
ATOM 606 C CA . ALA A 1 79 ? 12.945 -2.489 -21.206 1.00 82.38 79 ALA A CA 1
ATOM 607 C C . ALA A 1 79 ? 11.423 -2.356 -21.402 1.00 82.38 79 ALA A C 1
ATOM 609 O O . ALA A 1 79 ? 10.728 -1.920 -20.486 1.00 82.38 79 ALA A O 1
ATOM 610 N N . ILE A 1 80 ? 10.885 -2.790 -22.548 1.00 84.69 80 ILE A N 1
ATOM 611 C CA . ILE A 1 80 ? 9.436 -2.790 -22.818 1.00 84.69 80 ILE A CA 1
ATOM 612 C C . ILE A 1 80 ? 8.696 -3.687 -21.819 1.00 84.69 80 ILE A C 1
ATOM 614 O O . ILE A 1 80 ? 7.650 -3.297 -21.302 1.00 84.69 80 ILE A O 1
ATOM 618 N N . PHE A 1 81 ? 9.249 -4.858 -21.495 1.00 87.06 81 PHE A N 1
ATOM 619 C CA . PHE A 1 81 ? 8.683 -5.756 -20.488 1.00 87.06 81 PHE A CA 1
ATOM 620 C C . PHE A 1 81 ? 8.619 -5.108 -19.096 1.00 87.06 81 PHE A C 1
ATOM 622 O O . PHE A 1 81 ? 7.583 -5.180 -18.435 1.00 87.06 81 PHE A O 1
ATOM 629 N N . LEU A 1 82 ? 9.680 -4.420 -18.661 1.00 84.81 82 LEU A N 1
ATOM 630 C CA . LEU A 1 82 ? 9.687 -3.706 -17.379 1.00 84.81 82 LEU A CA 1
ATOM 631 C C . LEU A 1 82 ? 8.693 -2.540 -17.351 1.00 84.81 82 LEU A C 1
ATOM 633 O O . LEU A 1 82 ? 8.028 -2.324 -16.339 1.00 84.81 82 LEU A O 1
ATOM 637 N N . VAL A 1 83 ? 8.535 -1.822 -18.464 1.00 84.19 83 VAL A N 1
ATOM 638 C CA . VAL A 1 83 ? 7.523 -0.763 -18.589 1.00 84.19 83 VAL A CA 1
ATOM 639 C C . VAL A 1 83 ? 6.109 -1.350 -18.533 1.00 84.19 83 VAL A C 1
ATOM 641 O O . VAL A 1 83 ? 5.265 -0.825 -17.811 1.00 84.19 83 VAL A O 1
ATOM 644 N N . LEU A 1 84 ? 5.845 -2.469 -19.213 1.00 85.75 84 LEU A N 1
ATOM 645 C CA . LEU A 1 84 ? 4.560 -3.174 -19.126 1.00 85.75 84 LEU A CA 1
ATOM 646 C C . LEU A 1 84 ? 4.272 -3.666 -17.704 1.00 85.75 84 LEU A C 1
ATOM 648 O O . LEU A 1 84 ? 3.151 -3.511 -17.221 1.00 85.75 84 LEU A O 1
ATOM 652 N N . ALA A 1 85 ? 5.277 -4.203 -17.010 1.00 82.31 85 ALA A N 1
ATOM 653 C CA . ALA A 1 85 ? 5.155 -4.600 -15.613 1.00 82.31 85 ALA A CA 1
ATOM 654 C C . ALA A 1 85 ? 4.845 -3.396 -14.706 1.00 82.31 85 ALA A C 1
ATOM 656 O O . ALA A 1 85 ? 3.964 -3.501 -13.853 1.00 82.31 85 ALA A O 1
ATOM 657 N N . ALA A 1 86 ? 5.487 -2.242 -14.928 1.00 81.81 86 ALA A N 1
ATOM 658 C CA . ALA A 1 86 ? 5.187 -1.001 -14.210 1.00 81.81 86 ALA A CA 1
ATOM 659 C C . ALA A 1 86 ? 3.736 -0.551 -14.444 1.00 81.81 86 ALA A C 1
ATOM 661 O O . ALA A 1 86 ? 3.020 -0.252 -13.489 1.00 81.81 86 ALA A O 1
ATOM 662 N N . VAL A 1 87 ? 3.278 -0.555 -15.700 1.00 82.25 87 VAL A N 1
ATOM 663 C CA . VAL A 1 87 ? 1.901 -0.192 -16.074 1.00 82.25 87 VAL A CA 1
ATOM 664 C C . VAL A 1 87 ? 0.887 -1.151 -15.452 1.00 82.25 87 VAL A C 1
ATOM 666 O O . VAL A 1 87 ? -0.108 -0.706 -14.880 1.00 82.25 87 VAL A O 1
ATOM 669 N N . TYR A 1 88 ? 1.147 -2.457 -15.492 1.00 83.94 88 TYR A N 1
ATOM 670 C CA . TYR A 1 88 ? 0.305 -3.459 -14.840 1.00 83.94 88 TYR A CA 1
ATOM 671 C C . TYR A 1 88 ? 0.201 -3.220 -13.328 1.00 83.94 88 TYR A C 1
ATOM 673 O O . TYR A 1 88 ? -0.895 -3.268 -12.764 1.00 83.94 88 TYR A O 1
ATOM 681 N N . PHE A 1 89 ? 1.324 -2.907 -12.675 1.00 79.75 89 PHE A N 1
ATOM 682 C CA . PHE A 1 89 ? 1.358 -2.581 -11.251 1.00 79.75 89 PHE A CA 1
ATOM 683 C C . PHE A 1 89 ? 0.536 -1.326 -10.936 1.00 79.75 89 PHE A C 1
ATOM 685 O O . PHE A 1 89 ? -0.267 -1.353 -10.008 1.00 79.75 89 PHE A O 1
ATOM 692 N N . ILE A 1 90 ? 0.658 -0.269 -11.749 1.00 79.25 90 ILE A N 1
ATOM 693 C CA . ILE A 1 90 ? -0.138 0.963 -11.626 1.00 79.25 90 ILE A CA 1
ATOM 694 C C . ILE A 1 90 ? -1.636 0.661 -11.741 1.00 79.25 90 ILE A C 1
ATOM 696 O O . ILE A 1 90 ? -2.424 1.133 -10.925 1.00 79.25 90 ILE A O 1
ATOM 700 N N . ILE A 1 91 ? -2.048 -0.129 -12.736 1.00 76.06 91 ILE A N 1
ATOM 701 C CA . ILE A 1 91 ? -3.461 -0.474 -12.951 1.00 76.06 91 ILE A CA 1
ATOM 702 C C . ILE A 1 91 ? -4.011 -1.253 -11.752 1.00 76.06 91 ILE A C 1
ATOM 704 O O . ILE A 1 91 ? -5.094 -0.948 -11.246 1.00 76.06 91 ILE A O 1
ATOM 708 N N . ARG A 1 92 ? -3.258 -2.244 -11.266 1.00 72.94 92 ARG A N 1
ATOM 709 C CA . ARG A 1 92 ? -3.670 -3.078 -10.133 1.00 72.94 92 ARG A CA 1
ATOM 710 C C . ARG A 1 92 ? -3.735 -2.293 -8.821 1.00 72.94 92 ARG A C 1
ATOM 712 O O . ARG A 1 92 ? -4.662 -2.507 -8.035 1.00 72.94 92 ARG A O 1
ATOM 719 N N . ASP A 1 93 ? -2.801 -1.372 -8.611 1.00 70.44 93 ASP A N 1
ATOM 720 C CA . ASP A 1 93 ? -2.778 -0.471 -7.458 1.00 70.44 93 ASP A CA 1
ATOM 721 C C . ASP A 1 93 ? -3.981 0.492 -7.481 1.00 70.44 93 ASP A C 1
ATOM 723 O O . ASP A 1 93 ? -4.766 0.550 -6.528 1.00 70.44 93 ASP A O 1
ATOM 727 N N . ARG A 1 94 ? -4.243 1.121 -8.636 1.00 67.31 94 ARG A N 1
ATOM 728 C CA . ARG A 1 94 ? -5.396 2.015 -8.854 1.00 67.31 94 ARG A CA 1
ATOM 729 C C . ARG A 1 94 ? -6.755 1.332 -8.683 1.00 67.31 94 ARG A C 1
ATOM 731 O O . ARG A 1 94 ? -7.712 2.003 -8.308 1.00 67.31 94 ARG A O 1
ATOM 738 N N . LEU A 1 95 ? -6.859 0.026 -8.936 1.00 67.75 95 LEU A N 1
ATOM 739 C CA . LEU A 1 95 ? -8.088 -0.757 -8.733 1.00 67.75 95 LEU A CA 1
ATOM 740 C C . LEU A 1 95 ? -8.302 -1.189 -7.275 1.00 67.75 95 LEU A C 1
ATOM 742 O O . LEU A 1 95 ? -9.445 -1.306 -6.826 1.00 67.75 95 LEU A O 1
ATOM 746 N N . THR A 1 96 ? -7.225 -1.428 -6.527 1.00 70.12 96 THR A N 1
ATOM 747 C CA . THR A 1 96 ? -7.298 -1.976 -5.162 1.00 70.12 96 THR A CA 1
ATOM 748 C C . THR A 1 96 ? -7.493 -0.874 -4.116 1.00 70.12 96 THR A C 1
ATOM 750 O O . THR A 1 96 ? -8.299 -1.022 -3.193 1.00 70.12 96 THR A O 1
ATOM 753 N N . TYR A 1 97 ? -6.833 0.271 -4.302 1.00 68.50 97 TYR A N 1
ATOM 754 C CA . TYR A 1 97 ? -6.881 1.414 -3.390 1.00 68.50 97 TYR A CA 1
ATOM 755 C C . TYR A 1 97 ? -8.290 1.999 -3.124 1.00 68.50 97 TYR A C 1
ATOM 757 O O . TYR A 1 97 ? -8.639 2.197 -1.955 1.00 68.50 97 TYR A O 1
ATOM 765 N N . PRO A 1 98 ? -9.163 2.240 -4.131 1.00 71.00 98 PRO A N 1
ATOM 766 C CA . PRO A 1 98 ? -10.471 2.855 -3.887 1.00 71.00 98 PRO A CA 1
ATOM 767 C C . PRO A 1 98 ? -11.408 1.951 -3.082 1.00 71.00 98 PRO A C 1
ATOM 769 O O . PRO A 1 98 ? -12.166 2.442 -2.249 1.00 71.00 98 PRO A O 1
ATOM 772 N N . ARG A 1 99 ? -11.328 0.626 -3.271 1.00 69.00 99 ARG A N 1
ATOM 773 C CA . ARG A 1 99 ? -12.142 -0.336 -2.512 1.00 69.00 99 ARG A CA 1
ATOM 774 C C . ARG A 1 99 ? -11.760 -0.364 -1.038 1.00 69.00 99 ARG A C 1
ATOM 776 O O . ARG A 1 99 ? -12.634 -0.478 -0.183 1.00 69.00 99 ARG A O 1
ATOM 783 N N . LEU A 1 100 ? -10.467 -0.251 -0.745 1.00 69.88 100 LEU A N 1
ATOM 784 C CA . LEU A 1 100 ? -9.974 -0.254 0.626 1.00 69.88 100 LEU A CA 1
ATOM 785 C C . LEU A 1 100 ? -10.333 1.051 1.345 1.00 69.88 100 LEU A C 1
ATOM 787 O O . LEU A 1 100 ? -10.841 1.014 2.462 1.00 69.88 100 LEU A O 1
ATOM 791 N N . LYS A 1 101 ? -10.179 2.195 0.667 1.00 74.25 101 LYS A N 1
ATOM 792 C CA . LYS A 1 101 ? -10.584 3.502 1.201 1.00 74.25 101 LYS A CA 1
ATOM 793 C C . LYS A 1 101 ? -12.094 3.583 1.455 1.00 74.25 101 LYS A C 1
ATOM 795 O O . LYS A 1 101 ? -12.501 4.114 2.483 1.00 74.25 101 LYS A O 1
ATOM 800 N N . ALA A 1 102 ? -12.911 3.023 0.560 1.00 77.56 102 ALA A N 1
ATOM 801 C CA . ALA A 1 102 ? -14.361 2.965 0.734 1.00 77.56 102 ALA A CA 1
ATOM 802 C C . ALA A 1 102 ? -14.766 2.131 1.961 1.00 77.56 102 ALA A C 1
ATOM 804 O O . ALA A 1 102 ? -15.569 2.596 2.761 1.00 77.56 102 ALA A O 1
ATOM 805 N N . LYS A 1 103 ? -14.157 0.951 2.159 1.00 76.81 103 LYS A N 1
ATOM 806 C CA . LYS A 1 103 ? -14.406 0.116 3.349 1.00 76.81 103 LYS A CA 1
ATOM 807 C C . LYS A 1 103 ? -14.013 0.811 4.649 1.00 76.81 103 LYS A C 1
ATOM 809 O O . LYS A 1 103 ? -14.746 0.732 5.623 1.00 76.81 103 LYS A O 1
ATOM 814 N N . ILE A 1 104 ? -12.868 1.492 4.669 1.00 74.12 104 ILE A N 1
ATOM 815 C CA . ILE A 1 104 ? -12.411 2.215 5.863 1.00 74.12 104 ILE A CA 1
ATOM 816 C C . ILE A 1 104 ? -13.364 3.370 6.195 1.00 74.12 104 ILE A C 1
ATOM 818 O O . ILE A 1 104 ? -13.667 3.583 7.364 1.00 74.12 104 ILE A O 1
ATOM 822 N N . LYS A 1 105 ? -13.859 4.092 5.180 1.00 81.06 105 LYS A N 1
ATOM 823 C CA . LYS A 1 105 ? -14.825 5.178 5.378 1.00 81.06 105 LYS A CA 1
ATOM 824 C C . LYS A 1 105 ? -16.168 4.666 5.916 1.00 81.06 105 LYS A C 1
ATOM 826 O O . LYS A 1 105 ? -16.711 5.273 6.828 1.00 81.06 105 LYS A O 1
ATOM 831 N N . ASP A 1 106 ? -16.676 3.560 5.378 1.00 82.19 106 ASP A N 1
ATOM 832 C CA . ASP A 1 106 ? -17.935 2.948 5.830 1.00 82.19 106 ASP A CA 1
ATOM 833 C C . ASP A 1 106 ? -17.857 2.500 7.300 1.00 82.19 106 ASP A C 1
ATOM 835 O O . ASP A 1 106 ? -18.757 2.774 8.088 1.00 82.19 106 ASP A O 1
ATOM 839 N N . ILE A 1 107 ? -16.727 1.911 7.709 1.00 79.94 107 ILE A N 1
ATOM 840 C CA . ILE A 1 107 ? -16.477 1.541 9.113 1.00 79.94 107 ILE A CA 1
ATOM 841 C C . ILE A 1 107 ? -16.485 2.777 10.029 1.00 79.94 107 ILE A C 1
ATOM 843 O O . ILE A 1 107 ? -16.968 2.707 11.158 1.00 79.94 107 ILE A O 1
ATOM 847 N N . GLU A 1 108 ? -15.969 3.913 9.558 1.00 79.75 108 GLU A N 1
ATOM 848 C CA . GLU A 1 108 ? -15.971 5.160 10.327 1.00 79.75 108 GLU A CA 1
ATOM 849 C C . GLU A 1 108 ? -17.370 5.771 10.452 1.00 79.75 108 GLU A C 1
ATOM 851 O O . GLU A 1 108 ? -17.772 6.132 11.554 1.00 79.75 108 GLU A O 1
ATOM 856 N N . GLU A 1 109 ? -18.143 5.814 9.362 1.00 84.38 109 GLU A N 1
ATOM 857 C CA . GLU A 1 109 ? -19.534 6.289 9.394 1.00 84.38 109 GLU A CA 1
ATOM 858 C C . GLU A 1 109 ? -20.407 5.411 10.302 1.00 84.38 109 GLU A C 1
ATOM 860 O O . GLU A 1 109 ? -21.220 5.929 11.069 1.00 84.38 109 GLU A O 1
ATOM 865 N N . GLN A 1 110 ? -20.230 4.087 10.266 1.00 83.12 110 GLN A N 1
ATOM 866 C CA . GLN A 1 110 ? -20.929 3.175 11.176 1.00 83.12 110 GLN A CA 1
ATOM 867 C C . GLN A 1 110 ? -20.564 3.447 12.636 1.00 83.12 110 GLN A C 1
ATOM 869 O O . GLN A 1 110 ? -21.442 3.493 13.496 1.00 83.12 110 GLN A O 1
ATOM 874 N N . LYS A 1 111 ? -19.280 3.683 12.920 1.00 78.88 111 LYS A N 1
ATOM 875 C CA . LYS A 1 111 ? -18.817 4.035 14.263 1.00 78.88 111 LYS A CA 1
ATOM 876 C C . LYS A 1 111 ? -19.422 5.358 14.741 1.00 78.88 111 LYS A C 1
ATOM 878 O O . LYS A 1 111 ? -19.921 5.409 15.861 1.00 78.88 111 LYS A O 1
ATOM 883 N N . GLU A 1 112 ? -19.395 6.412 13.925 1.00 82.75 112 GLU A N 1
ATOM 884 C CA . GLU A 1 112 ? -19.972 7.713 14.293 1.00 82.75 112 GLU A CA 1
ATOM 885 C C . GLU A 1 112 ? -21.469 7.603 14.594 1.00 82.75 112 GLU A C 1
ATOM 887 O O . GLU A 1 112 ? -21.932 8.154 15.592 1.00 82.75 112 GLU A O 1
ATOM 892 N N . ARG A 1 113 ? -22.215 6.826 13.797 1.00 83.44 113 ARG A N 1
ATOM 893 C CA . ARG A 1 113 ? -23.637 6.554 14.054 1.00 83.44 113 ARG A CA 1
ATOM 894 C C . ARG A 1 113 ? -23.859 5.859 15.394 1.00 83.44 113 ARG A C 1
ATOM 896 O O . ARG A 1 113 ? -24.712 6.300 16.151 1.00 83.44 113 ARG A O 1
ATOM 903 N N . LEU A 1 114 ? -23.069 4.833 15.707 1.00 82.38 114 LEU A N 1
ATOM 904 C CA . LEU A 1 114 ? -23.170 4.108 16.979 1.00 82.38 114 LEU A CA 1
ATOM 905 C C . LEU A 1 114 ? -22.818 4.986 18.188 1.00 82.38 114 LEU A C 1
ATOM 907 O O . LEU A 1 114 ? -23.424 4.852 19.249 1.00 82.38 114 LEU A O 1
ATOM 911 N N . VAL A 1 115 ? -21.838 5.884 18.046 1.00 82.06 115 VAL A N 1
ATOM 912 C CA . VAL A 1 115 ? -21.478 6.845 19.101 1.00 82.06 115 VAL A CA 1
ATOM 913 C C . VAL A 1 115 ? -22.600 7.857 19.317 1.00 82.06 115 VAL A C 1
ATOM 915 O O . VAL A 1 115 ? -22.921 8.156 20.463 1.00 82.06 115 VAL A O 1
ATOM 918 N N . LEU A 1 116 ? -23.211 8.362 18.241 1.00 84.25 116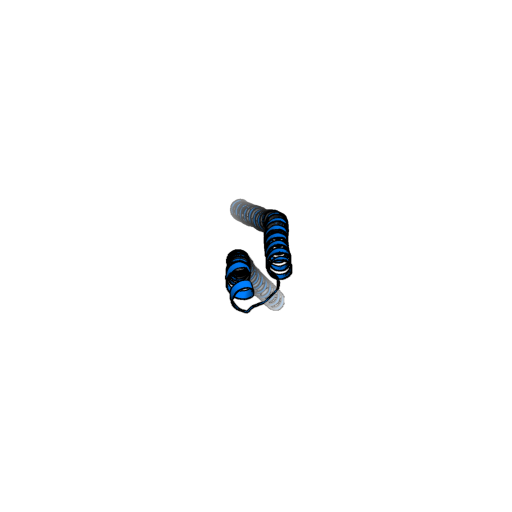 LEU A N 1
ATOM 919 C CA . LEU A 1 116 ? -24.357 9.268 18.331 1.00 84.25 116 LEU A CA 1
ATOM 920 C C . 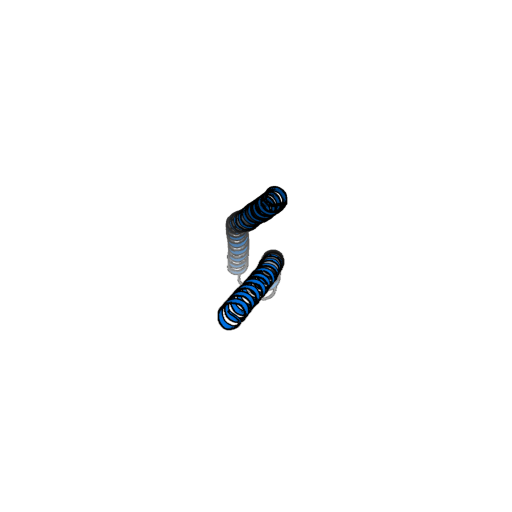LEU A 1 116 ? -25.565 8.577 18.966 1.00 84.25 116 LEU A C 1
ATOM 922 O O . LEU A 1 116 ? -26.163 9.142 19.871 1.00 84.25 116 LEU A O 1
ATOM 926 N N . GLU A 1 117 ? -25.889 7.356 18.543 1.00 84.12 117 GLU A N 1
ATOM 927 C CA . GLU A 1 117 ? -27.002 6.572 19.087 1.00 84.12 117 GLU A CA 1
ATOM 928 C C . GLU A 1 117 ? -26.831 6.300 20.587 1.00 84.12 117 GLU A C 1
ATOM 930 O O . GLU A 1 117 ? -27.770 6.522 21.348 1.00 84.12 117 GLU A O 1
ATOM 935 N N . ARG A 1 118 ? -25.618 5.936 21.036 1.00 80.44 118 ARG A N 1
ATOM 936 C CA . ARG A 1 118 ? -25.324 5.822 22.475 1.00 80.44 118 ARG A CA 1
ATOM 937 C C . ARG A 1 118 ? -25.454 7.147 23.222 1.00 80.44 118 ARG A C 1
ATOM 939 O O . ARG A 1 118 ? -25.962 7.155 24.338 1.00 80.44 118 ARG A O 1
ATOM 946 N N . ARG A 1 119 ? -25.028 8.263 22.621 1.00 80.56 119 ARG A N 1
ATOM 947 C CA . ARG A 1 119 ? -25.160 9.576 23.266 1.00 80.56 119 ARG A CA 1
ATOM 948 C C . ARG A 1 119 ? -26.621 10.003 23.414 1.00 80.56 119 ARG A C 1
ATOM 950 O O . ARG A 1 119 ? -26.993 10.504 24.464 1.00 80.56 119 ARG A O 1
ATOM 957 N N . TYR A 1 120 ? -27.443 9.753 22.394 1.00 81.50 120 TYR A N 1
ATOM 958 C CA . TYR A 1 120 ? -28.884 10.004 22.452 1.00 81.50 120 TYR A CA 1
ATOM 959 C C . TYR A 1 120 ? -29.598 9.102 23.463 1.00 81.50 120 TYR A C 1
ATOM 961 O O . TYR A 1 120 ? -30.550 9.559 24.084 1.00 81.50 120 TYR A O 1
ATOM 969 N N . SER A 1 121 ? -29.168 7.844 23.641 1.00 79.50 121 SER A N 1
ATOM 970 C CA . SER A 1 121 ? -29.746 6.982 24.681 1.00 79.50 121 SER A CA 1
ATOM 971 C C . SER A 1 121 ? -29.379 7.442 26.092 1.00 79.50 121 SER A C 1
ATOM 973 O O . SER A 1 121 ? -30.236 7.408 26.960 1.00 79.50 121 SER A O 1
ATOM 975 N N . GLU A 1 122 ? -28.143 7.910 26.317 1.00 78.00 122 GLU A N 1
ATOM 976 C CA . GLU A 1 122 ? -27.740 8.471 27.618 1.00 78.00 122 GLU A CA 1
ATOM 977 C C . GLU A 1 122 ? -28.498 9.770 27.943 1.00 78.00 122 GLU A C 1
ATOM 979 O O . GLU A 1 122 ? -28.961 9.927 29.064 1.00 78.00 122 GLU A O 1
ATOM 984 N N . GLU A 1 123 ? -28.696 10.670 26.971 1.00 78.75 123 GLU A N 1
ATOM 985 C CA . GLU A 1 123 ? -29.477 11.910 27.160 1.00 78.75 123 GLU A CA 1
ATOM 986 C C . GLU A 1 123 ? -30.991 11.685 27.324 1.00 78.75 123 GLU A C 1
ATOM 988 O O . GLU A 1 123 ? -31.691 12.597 27.753 1.00 78.75 123 GLU A O 1
ATOM 993 N N . ALA A 1 124 ? -31.517 10.519 26.942 1.00 74.62 124 ALA A N 1
ATOM 994 C CA . ALA A 1 124 ? -32.939 10.194 27.077 1.00 74.62 124 ALA A CA 1
ATOM 995 C C . ALA A 1 124 ? -33.292 9.523 28.418 1.00 74.62 124 ALA A C 1
ATOM 997 O O . ALA A 1 124 ? -34.473 9.482 28.769 1.00 74.62 124 ALA A O 1
ATOM 998 N N . ASP A 1 125 ? -32.291 8.989 29.125 1.00 63.66 125 ASP A N 1
ATOM 999 C CA . ASP A 1 125 ? -32.436 8.346 30.438 1.00 63.66 125 ASP A CA 1
ATOM 1000 C C . ASP A 1 125 ? -32.172 9.315 31.622 1.00 63.66 125 ASP A C 1
ATOM 1002 O O . ASP A 1 125 ? -32.507 8.967 32.759 1.00 63.66 125 ASP A O 1
ATOM 1006 N N . ASP A 1 126 ? -31.615 10.510 31.363 1.00 52.78 126 ASP A N 1
ATOM 1007 C CA . ASP A 1 126 ? -31.426 11.638 32.311 1.00 52.78 126 ASP A CA 1
ATOM 1008 C C . ASP A 1 126 ? -32.650 12.584 32.361 1.00 52.78 126 ASP A C 1
ATOM 1010 O O . ASP A 1 126 ? -33.010 13.039 33.477 1.00 52.78 126 ASP A O 1
#